Protein AF-A0ABD5DHE6-F1 (afdb_monomer_lite)

Secondary structure (DSSP, 8-state):
-TT-------SSS--HHHHHHHT-TTSEEEEE--GGG--TTS-EESSPPSSSPEEEE---S-HHHHHHHHHT-GGGTTSPEE---TT----

Structure (mmCIF, N/CA/C/O backbone):
data_AF-A0ABD5DHE6-F1
#
_entry.id   AF-A0ABD5DHE6-F1
#
loop_
_atom_site.group_PDB
_atom_site.id
_atom_site.type_symbol
_atom_site.label_atom_id
_atom_site.label_alt_id
_atom_site.label_comp_id
_atom_site.label_asym_id
_atom_site.label_entity_id
_atom_site.label_seq_id
_atom_site.pdbx_PDB_ins_code
_atom_site.Cartn_x
_atom_site.Cartn_y
_atom_site.Cartn_z
_atom_site.occupancy
_atom_site.B_iso_or_equiv
_atom_site.auth_seq_id
_atom_site.auth_comp_id
_atom_site.auth_asym_id
_atom_site.auth_atom_id
_atom_site.pdbx_PDB_model_num
ATOM 1 N N . LEU A 1 1 ? -14.791 13.142 -4.608 1.00 55.00 1 LEU A N 1
ATOM 2 C CA . LEU A 1 1 ? -14.929 11.675 -4.506 1.00 55.00 1 LEU A CA 1
ATOM 3 C C . LEU A 1 1 ? -15.461 11.394 -3.109 1.00 55.00 1 LEU A C 1
ATOM 5 O O . LEU A 1 1 ? -14.782 11.799 -2.177 1.00 55.00 1 LEU A O 1
ATOM 9 N N . PRO A 1 2 ? -16.688 10.872 -2.956 1.00 74.88 2 PRO A N 1
ATOM 10 C CA . PRO A 1 2 ? -17.319 10.728 -1.641 1.00 74.88 2 PRO A CA 1
ATOM 11 C C . PRO A 1 2 ? -16.684 9.627 -0.774 1.00 74.88 2 PRO A C 1
ATOM 13 O O . 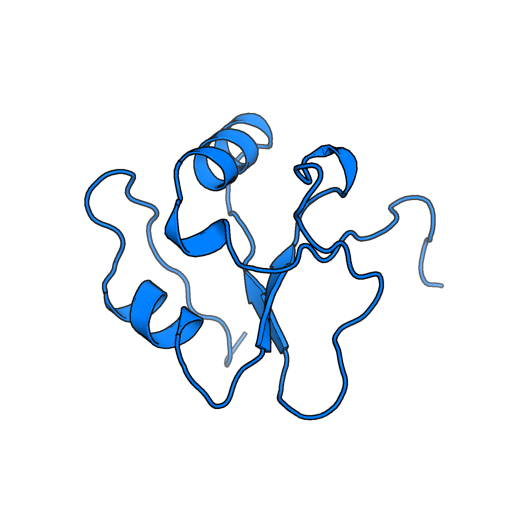PRO A 1 2 ? -16.710 9.755 0.441 1.00 74.88 2 PRO A O 1
ATOM 16 N N . ASP A 1 3 ? -16.046 8.621 -1.386 1.00 83.38 3 ASP A N 1
ATOM 17 C CA . ASP A 1 3 ? -15.477 7.451 -0.693 1.00 83.38 3 ASP A CA 1
ATOM 18 C C . ASP A 1 3 ? -13.935 7.482 -0.644 1.00 83.38 3 ASP A C 1
ATOM 20 O O . ASP A 1 3 ? -13.263 6.460 -0.782 1.00 83.38 3 ASP A O 1
ATOM 24 N N . THR A 1 4 ? -13.340 8.674 -0.555 1.00 88.88 4 THR A N 1
ATOM 25 C CA . THR A 1 4 ? -11.880 8.848 -0.528 1.00 88.88 4 THR A CA 1
ATOM 26 C C . THR A 1 4 ? -11.460 9.564 0.740 1.00 88.88 4 THR A C 1
ATOM 28 O O . THR A 1 4 ? -11.820 10.719 0.950 1.00 88.88 4 THR A O 1
ATOM 31 N N . GLU A 1 5 ? -10.636 8.889 1.532 1.00 92.31 5 GLU A N 1
ATOM 32 C CA . GLU A 1 5 ? -9.997 9.450 2.717 1.00 92.31 5 GLU A CA 1
ATOM 33 C C . GLU A 1 5 ? -8.567 9.883 2.387 1.00 92.31 5 GLU A C 1
ATOM 35 O O . GLU A 1 5 ? -7.834 9.178 1.687 1.00 92.31 5 GLU A O 1
ATOM 40 N N . ALA A 1 6 ? -8.158 11.041 2.904 1.00 94.19 6 ALA A N 1
ATOM 41 C CA . ALA A 1 6 ? -6.810 11.570 2.732 1.00 94.19 6 ALA A CA 1
ATOM 42 C C . ALA A 1 6 ? -6.137 11.737 4.095 1.00 94.19 6 ALA A C 1
ATOM 44 O O . ALA A 1 6 ? -6.648 12.418 4.982 1.00 94.19 6 ALA A O 1
ATOM 45 N N . PHE A 1 7 ? -4.955 11.145 4.242 1.00 94.56 7 PHE A N 1
ATOM 46 C CA . PHE A 1 7 ? -4.183 11.182 5.478 1.00 94.56 7 PHE A CA 1
ATOM 47 C C . PHE A 1 7 ? -2.815 11.798 5.227 1.00 94.56 7 PHE A C 1
ATOM 49 O O . PHE A 1 7 ? -2.120 11.435 4.276 1.00 94.56 7 PHE A O 1
ATOM 56 N N . GLN A 1 8 ? -2.389 12.697 6.113 1.00 95.12 8 GLN A N 1
ATOM 57 C CA . GLN A 1 8 ? -1.030 13.212 6.064 1.00 95.12 8 GLN A CA 1
ATOM 58 C C . GLN A 1 8 ? -0.048 12.107 6.458 1.00 95.12 8 GLN A C 1
ATOM 60 O O . GLN A 1 8 ? -0.143 11.513 7.534 1.00 95.12 8 GLN A O 1
ATOM 65 N N . TRP A 1 9 ? 0.925 11.843 5.591 1.00 94.81 9 TRP A N 1
ATOM 66 C CA . TRP A 1 9 ? 1.953 10.859 5.885 1.00 94.81 9 TRP A CA 1
ATOM 67 C C . TRP A 1 9 ? 2.920 11.363 6.962 1.00 94.81 9 TRP A C 1
ATOM 69 O O . TRP A 1 9 ? 3.495 12.448 6.857 1.00 94.81 9 TRP A O 1
ATOM 79 N N . SER A 1 10 ? 3.163 10.517 7.959 1.00 92.75 10 SER A N 1
ATOM 80 C CA . SER A 1 10 ? 4.189 10.704 8.979 1.00 92.75 10 SER A CA 1
ATOM 81 C C . SER A 1 10 ? 5.022 9.435 9.099 1.00 92.75 10 SER A C 1
ATOM 83 O O . SER A 1 10 ? 4.503 8.319 9.101 1.00 92.75 10 SER A O 1
ATOM 85 N N . ARG A 1 11 ? 6.343 9.609 9.189 1.00 89.06 11 ARG A N 1
ATOM 86 C CA . ARG A 1 11 ? 7.305 8.500 9.303 1.00 89.06 11 ARG A CA 1
ATOM 87 C C . ARG A 1 11 ? 7.299 7.832 10.666 1.00 89.06 11 ARG A C 1
ATOM 89 O O . ARG A 1 11 ? 7.725 6.688 10.772 1.00 89.06 11 ARG A O 1
ATOM 96 N N . THR A 1 12 ? 6.975 8.597 11.695 1.00 91.44 12 THR A N 1
ATOM 97 C CA . THR A 1 12 ? 7.119 8.197 13.096 1.00 91.44 12 THR A CA 1
ATOM 98 C C . THR A 1 12 ? 5.765 8.015 13.754 1.00 91.44 12 THR A C 1
ATOM 100 O O . THR A 1 12 ? 5.621 7.141 14.597 1.00 91.44 12 THR A O 1
ATOM 103 N N . GLU A 1 13 ? 4.776 8.803 13.336 1.00 94.06 13 GLU A N 1
ATOM 104 C CA . GLU A 1 13 ? 3.458 8.879 13.965 1.00 94.06 13 GLU A CA 1
ATOM 105 C C . GLU A 1 13 ? 2.372 8.826 12.883 1.00 94.06 13 GLU A C 1
ATOM 107 O O . GLU A 1 13 ? 1.786 9.859 12.550 1.00 94.06 13 GLU A O 1
ATOM 112 N N . PRO A 1 14 ? 2.155 7.661 12.240 1.00 93.81 14 PRO A N 1
ATOM 113 C CA . PRO A 1 14 ? 1.099 7.521 11.245 1.00 93.81 14 PRO A CA 1
ATOM 114 C C . PRO A 1 14 ? -0.274 7.809 11.880 1.00 93.81 14 PRO A C 1
ATOM 116 O O . PRO A 1 14 ? -0.508 7.401 13.020 1.00 93.81 14 PRO A O 1
ATOM 119 N N . PRO A 1 15 ? -1.199 8.476 11.167 1.00 94.88 15 PRO A N 1
ATOM 120 C CA . PRO A 1 15 ? -2.539 8.730 11.688 1.00 94.88 15 PRO A CA 1
ATOM 121 C C . PRO A 1 15 ? -3.248 7.430 12.083 1.00 94.88 15 PRO A C 1
ATOM 123 O O . PRO A 1 15 ? -3.317 6.500 11.282 1.00 94.88 15 PRO A O 1
ATOM 126 N N . GLN A 1 16 ? -3.814 7.369 13.290 1.00 95.38 16 GLN A N 1
ATOM 127 C CA . GLN A 1 16 ? -4.466 6.149 13.780 1.00 95.38 16 GLN A CA 1
ATOM 128 C C . GLN A 1 16 ? -5.636 5.722 12.883 1.00 95.38 16 GLN A C 1
ATOM 130 O O . GLN A 1 16 ? -5.746 4.552 12.542 1.00 95.38 16 GLN A O 1
ATOM 135 N N . ALA A 1 17 ? -6.426 6.681 12.395 1.00 95.06 17 ALA A N 1
ATOM 136 C CA . ALA A 1 17 ? -7.529 6.415 11.473 1.00 95.06 17 ALA A CA 1
ATOM 137 C C . ALA A 1 17 ? -7.079 5.737 10.160 1.00 95.06 17 ALA A C 1
ATOM 139 O O . ALA A 1 17 ? -7.814 4.918 9.615 1.00 95.06 17 ALA A O 1
ATOM 140 N N . LEU A 1 18 ? -5.859 6.016 9.677 1.00 95.25 18 LEU A N 1
ATOM 141 C CA . LEU A 1 18 ? -5.284 5.301 8.532 1.00 95.25 18 LEU A CA 1
ATOM 142 C C . LEU A 1 18 ? -5.008 3.840 8.896 1.00 95.25 18 LEU A C 1
ATOM 144 O O . LEU A 1 18 ? -5.343 2.946 8.126 1.00 95.25 18 LEU A O 1
ATOM 148 N N . LEU A 1 19 ? -4.389 3.596 10.054 1.00 95.69 19 LEU A N 1
ATOM 149 C CA . LEU A 1 19 ? -4.074 2.240 10.505 1.00 95.69 19 LEU A CA 1
ATOM 150 C C . LEU A 1 19 ? -5.345 1.416 10.723 1.00 95.69 19 LEU A C 1
ATOM 152 O O . LEU A 1 19 ? -5.407 0.271 10.282 1.00 95.69 19 LEU A O 1
ATOM 156 N N . ASP A 1 20 ? -6.359 2.018 11.343 1.00 96.25 20 ASP A N 1
ATOM 157 C CA . ASP A 1 20 ? -7.650 1.382 11.597 1.00 96.25 20 ASP A CA 1
ATOM 158 C C . ASP A 1 20 ? -8.355 1.027 10.285 1.00 96.25 20 ASP A C 1
ATOM 160 O O . ASP A 1 20 ? -8.857 -0.085 10.141 1.00 96.25 20 ASP A O 1
ATOM 164 N N . LEU A 1 21 ? -8.334 1.931 9.297 1.00 95.06 21 LEU A N 1
ATOM 165 C CA . LEU A 1 21 ? -8.913 1.686 7.976 1.00 95.06 21 LEU A CA 1
ATOM 166 C C . LEU A 1 21 ? -8.168 0.577 7.220 1.00 95.06 21 LEU A C 1
ATOM 168 O O . LEU A 1 21 ? -8.796 -0.293 6.619 1.00 95.06 21 LEU A O 1
ATOM 172 N N . VAL A 1 22 ? -6.834 0.574 7.274 1.00 94.88 22 VAL A N 1
ATOM 173 C CA . VAL A 1 22 ? -6.003 -0.472 6.657 1.00 94.88 22 VAL A CA 1
ATOM 174 C C . VAL A 1 22 ? -6.235 -1.832 7.320 1.00 94.88 22 VAL A C 1
ATOM 176 O O . VAL A 1 22 ? -6.253 -2.845 6.629 1.00 94.88 22 VAL A O 1
ATOM 179 N N . ALA A 1 23 ? -6.431 -1.876 8.637 1.00 95.00 23 ALA A N 1
ATOM 180 C CA . ALA A 1 23 ? -6.701 -3.108 9.377 1.00 95.00 23 ALA A CA 1
ATOM 181 C C . ALA A 1 23 ? -8.183 -3.524 9.358 1.00 95.00 23 ALA A C 1
ATOM 183 O O . ALA A 1 23 ? -8.537 -4.570 9.910 1.00 95.00 23 ALA A O 1
ATOM 184 N N . HIS A 1 24 ? -9.056 -2.718 8.752 1.00 95.38 24 HIS A N 1
ATOM 185 C CA . HIS A 1 24 ? -10.492 -2.909 8.843 1.00 95.38 24 HIS A CA 1
ATOM 186 C C . HIS A 1 24 ? -10.922 -4.215 8.154 1.00 95.38 24 HIS A C 1
ATOM 188 O O . HIS A 1 24 ? -10.631 -4.422 6.970 1.00 95.38 24 HIS A O 1
ATOM 194 N N . PRO A 1 25 ? -11.658 -5.103 8.848 1.00 94.19 25 PRO A N 1
ATOM 195 C CA . PRO A 1 25 ? -11.954 -6.439 8.344 1.00 94.19 25 PRO A CA 1
ATOM 196 C C . PRO A 1 25 ? -12.862 -6.433 7.115 1.00 94.19 25 PRO A C 1
ATOM 198 O O . PRO A 1 25 ? -12.845 -7.407 6.368 1.00 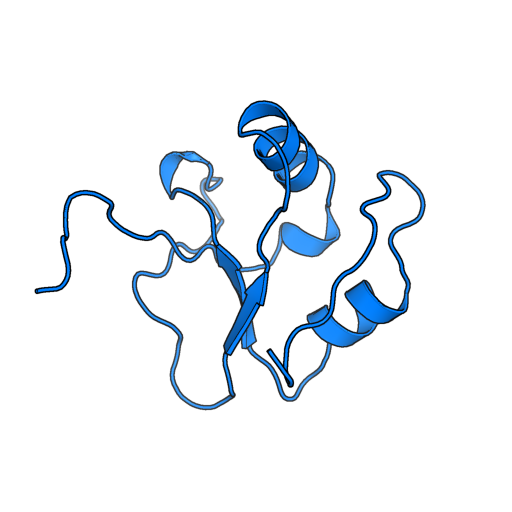94.19 25 PRO A O 1
ATOM 201 N N . ASP A 1 26 ? -13.629 -5.373 6.876 1.00 94.88 26 ASP A N 1
ATOM 202 C CA . ASP A 1 26 ? -14.564 -5.311 5.745 1.00 94.88 26 ASP A CA 1
ATOM 203 C C . ASP A 1 26 ? -13.904 -4.949 4.412 1.00 94.88 26 ASP A C 1
ATOM 205 O O . ASP A 1 26 ? -14.544 -5.067 3.370 1.00 94.88 26 ASP A O 1
ATOM 209 N N . TYR A 1 27 ? -12.624 -4.572 4.416 1.00 95.19 27 TYR A N 1
ATOM 210 C CA . TYR A 1 27 ? -11.906 -4.158 3.215 1.00 95.19 27 TYR A CA 1
ATOM 211 C C . TYR A 1 27 ? -10.747 -5.094 2.869 1.00 95.19 27 TYR A C 1
ATOM 213 O O . TYR A 1 27 ? -10.264 -5.882 3.683 1.00 95.19 27 TYR A O 1
ATOM 221 N N . GLN A 1 28 ? -10.303 -5.004 1.617 1.00 95.19 28 GLN A N 1
ATOM 222 C CA . GLN A 1 28 ? -9.077 -5.630 1.124 1.00 95.19 28 GLN A CA 1
ATOM 223 C C . GLN A 1 28 ? -8.042 -4.548 0.788 1.00 95.19 28 GLN A C 1
ATOM 225 O O . GLN A 1 28 ? -8.044 -4.036 -0.335 1.00 95.19 28 GLN A O 1
ATOM 230 N N . PRO A 1 29 ? -7.180 -4.167 1.746 1.00 96.56 29 PRO A N 1
ATOM 231 C CA . PRO A 1 29 ? -6.141 -3.163 1.530 1.00 96.56 29 PRO A CA 1
ATOM 232 C C . PRO A 1 29 ? -5.087 -3.642 0.524 1.00 96.56 29 PRO A C 1
ATOM 234 O O . PRO A 1 29 ? -4.490 -4.709 0.674 1.00 96.56 29 PRO A O 1
ATOM 237 N N . MET A 1 30 ? -4.821 -2.822 -0.489 1.00 96.38 30 MET A N 1
ATOM 238 C CA . MET A 1 30 ? -3.785 -3.044 -1.499 1.00 96.38 30 MET A CA 1
ATOM 239 C C . MET A 1 30 ? -3.054 -1.738 -1.784 1.00 96.38 30 MET A C 1
ATOM 241 O O . MET A 1 30 ? -3.675 -0.682 -1.922 1.00 96.38 30 MET A O 1
ATOM 245 N N . VAL A 1 31 ? -1.733 -1.805 -1.933 1.00 96.38 31 VAL A N 1
ATOM 246 C CA . VAL A 1 31 ? -0.929 -0.626 -2.277 1.00 96.38 31 VAL A CA 1
ATOM 247 C C . VAL A 1 31 ? -0.777 -0.535 -3.786 1.00 96.38 31 VAL A C 1
ATOM 249 O O . VAL A 1 31 ? -0.273 -1.464 -4.417 1.00 96.38 31 VAL A O 1
ATOM 252 N N . VAL A 1 32 ? -1.190 0.590 -4.367 1.00 95.06 32 VAL A N 1
ATOM 253 C CA . VAL A 1 32 ? -1.000 0.852 -5.796 1.00 95.06 32 VAL A CA 1
ATOM 254 C C . VAL A 1 32 ? 0.439 1.304 -6.008 1.00 95.06 32 VAL A C 1
ATOM 256 O O . VAL A 1 32 ? 0.806 2.431 -5.671 1.00 95.06 32 VAL A O 1
ATOM 259 N N . PHE A 1 33 ? 1.280 0.413 -6.530 1.00 94.00 33 PHE A N 1
ATOM 260 C CA . PHE A 1 33 ? 2.695 0.702 -6.754 1.00 94.00 33 PHE A CA 1
ATOM 261 C C . PHE A 1 33 ? 3.276 -0.200 -7.853 1.00 94.00 33 PHE A C 1
ATOM 263 O O . PHE A 1 33 ? 2.774 -1.303 -8.066 1.00 94.00 33 PHE A O 1
ATOM 270 N N . PRO A 1 34 ? 4.334 0.214 -8.570 1.00 92.44 34 PRO A N 1
ATOM 271 C CA . PRO A 1 34 ? 4.929 -0.641 -9.591 1.00 92.44 34 PRO A CA 1
ATOM 272 C C . PRO A 1 34 ? 5.538 -1.917 -9.010 1.00 92.44 34 PRO A C 1
ATOM 274 O O . PRO A 1 34 ? 6.282 -1.881 -8.028 1.00 92.44 34 PRO A O 1
ATOM 277 N N . ALA A 1 35 ? 5.278 -3.038 -9.685 1.00 91.44 35 ALA A N 1
ATOM 278 C CA . ALA A 1 35 ? 5.740 -4.370 -9.294 1.00 91.44 35 ALA A CA 1
ATOM 279 C C . ALA A 1 35 ? 7.263 -4.471 -9.101 1.00 91.44 35 ALA A C 1
ATOM 281 O O . ALA A 1 35 ? 7.725 -5.271 -8.296 1.00 91.44 35 ALA A O 1
ATOM 282 N N . SER A 1 36 ? 8.051 -3.633 -9.785 1.00 90.62 36 SER A N 1
ATOM 283 C CA . SER A 1 36 ? 9.515 -3.597 -9.656 1.00 90.62 36 SER A CA 1
ATOM 284 C C . SER A 1 36 ? 10.022 -3.197 -8.264 1.00 90.62 36 SER A C 1
ATOM 286 O O . SER A 1 36 ? 11.209 -3.348 -7.984 1.00 90.62 36 SER A O 1
ATOM 288 N N . TYR A 1 37 ? 9.143 -2.699 -7.391 1.00 89.75 37 TYR A N 1
ATOM 289 C CA . TYR A 1 37 ? 9.448 -2.367 -5.997 1.00 89.75 37 TYR A CA 1
ATOM 290 C C . TYR A 1 37 ? 8.960 -3.421 -5.000 1.00 89.75 37 TYR A C 1
ATOM 292 O O . TYR A 1 37 ? 9.159 -3.246 -3.796 1.00 89.75 37 TYR A O 1
ATOM 300 N N . ALA A 1 38 ? 8.322 -4.495 -5.469 1.00 88.94 38 ALA A N 1
ATOM 301 C CA . ALA A 1 38 ? 7.961 -5.616 -4.618 1.00 88.94 38 ALA A CA 1
ATOM 302 C C . ALA A 1 38 ? 9.229 -6.314 -4.105 1.00 88.94 38 ALA A C 1
ATOM 304 O O . ALA A 1 38 ? 10.144 -6.611 -4.873 1.00 88.94 38 ALA A O 1
ATOM 305 N N . GLY A 1 39 ? 9.282 -6.577 -2.797 1.00 86.88 39 GLY A N 1
ATOM 306 C CA . GLY A 1 39 ? 10.247 -7.525 -2.241 1.00 86.88 39 GLY A CA 1
ATOM 307 C C . GLY A 1 39 ? 9.926 -8.962 -2.681 1.00 86.88 39 GLY A C 1
ATOM 308 O O . GLY A 1 39 ? 8.816 -9.211 -3.152 1.00 86.88 39 GLY A O 1
ATOM 309 N N . PRO A 1 40 ? 10.858 -9.914 -2.504 1.00 86.12 40 PRO A N 1
ATOM 310 C CA . PRO A 1 40 ? 10.695 -11.295 -2.974 1.00 86.12 40 PRO A CA 1
ATOM 311 C C . PRO A 1 40 ? 9.459 -11.998 -2.394 1.00 86.12 40 PRO A C 1
ATOM 313 O O . PRO A 1 40 ? 8.809 -12.765 -3.096 1.00 86.12 40 PRO A O 1
ATOM 316 N N . ASP A 1 41 ? 9.102 -11.688 -1.148 1.00 89.50 41 ASP A N 1
ATOM 317 C CA . ASP A 1 41 ? 7.982 -12.322 -0.441 1.00 89.50 41 ASP A CA 1
ATOM 318 C C . ASP A 1 41 ? 6.658 -11.563 -0.604 1.00 89.50 41 ASP A C 1
ATOM 320 O O . ASP A 1 41 ? 5.625 -11.960 -0.063 1.00 89.50 41 ASP A O 1
ATOM 324 N N . ARG A 1 42 ? 6.671 -10.433 -1.320 1.00 92.81 42 ARG A N 1
ATOM 325 C CA .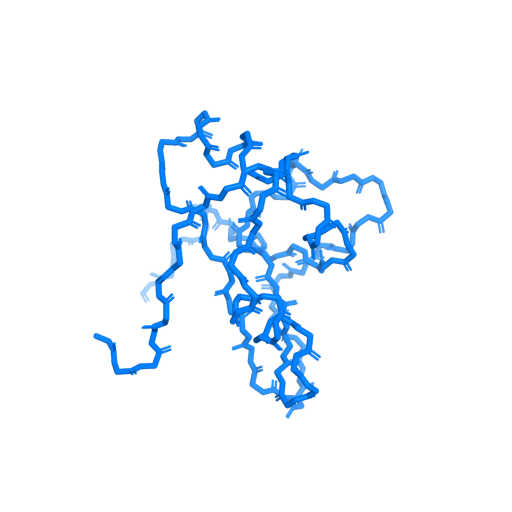 ARG A 1 42 ? 5.509 -9.556 -1.419 1.00 92.81 42 ARG A CA 1
ATOM 326 C C . ARG A 1 42 ? 4.649 -9.941 -2.612 1.00 92.81 42 ARG A C 1
ATOM 328 O O . ARG A 1 42 ? 5.095 -9.909 -3.756 1.00 92.81 42 ARG A O 1
ATOM 335 N N . GLN A 1 43 ? 3.384 -10.252 -2.345 1.00 94.50 43 GLN A N 1
ATOM 336 C CA . GLN A 1 43 ? 2.433 -10.607 -3.390 1.00 94.50 43 GLN A CA 1
ATOM 337 C C . GLN A 1 43 ? 2.185 -9.422 -4.335 1.00 94.50 43 GLN A C 1
ATOM 339 O O . GLN A 1 43 ? 1.857 -8.319 -3.892 1.00 94.50 43 GLN A O 1
ATOM 344 N N . VAL A 1 44 ? 2.301 -9.675 -5.639 1.00 94.56 44 VAL A N 1
ATOM 345 C CA . VAL A 1 44 ? 1.931 -8.733 -6.701 1.00 94.56 44 VAL A CA 1
ATOM 346 C C . VAL A 1 44 ? 0.663 -9.232 -7.380 1.00 94.56 44 VAL A C 1
ATOM 348 O O . VAL A 1 44 ? 0.602 -10.365 -7.855 1.00 94.56 44 VAL A O 1
ATOM 351 N N . LEU A 1 45 ? -0.348 -8.376 -7.420 1.00 93.50 45 LEU A N 1
ATOM 352 C CA . LEU A 1 45 ? -1.659 -8.636 -7.989 1.00 93.50 45 LEU A CA 1
ATOM 353 C C . LEU A 1 45 ? -1.845 -7.837 -9.280 1.00 93.50 45 LEU A C 1
ATOM 355 O O . LEU A 1 45 ? -1.447 -6.675 -9.377 1.00 93.50 45 LEU A O 1
ATOM 359 N N . SER A 1 46 ? -2.490 -8.464 -10.261 1.00 89.81 46 SER A N 1
ATOM 360 C CA . SER A 1 46 ? -2.947 -7.816 -11.497 1.00 89.81 46 SER A CA 1
ATOM 361 C C . SER A 1 46 ? -4.401 -7.340 -11.416 1.00 89.81 46 SER A C 1
ATOM 363 O O . SER A 1 46 ? -4.815 -6.502 -12.212 1.00 89.81 46 SER A O 1
ATOM 365 N N . ALA A 1 47 ? -5.172 -7.858 -10.456 1.00 90.19 47 ALA A N 1
ATOM 366 C CA . ALA A 1 47 ? -6.547 -7.470 -10.172 1.00 90.19 47 ALA A CA 1
ATOM 367 C C . ALA A 1 47 ? -6.865 -7.690 -8.679 1.00 90.19 47 ALA A C 1
ATOM 369 O O . ALA A 1 47 ? -6.246 -8.562 -8.057 1.00 90.19 47 ALA A O 1
ATOM 370 N N . PRO A 1 48 ? -7.823 -6.942 -8.100 1.00 91.50 48 PRO A N 1
ATOM 371 C CA . PRO A 1 48 ? -8.298 -7.191 -6.745 1.00 91.50 48 PRO A CA 1
ATOM 372 C C . PRO A 1 48 ? -8.873 -8.605 -6.588 1.00 91.50 48 PRO A C 1
ATOM 374 O O . PRO A 1 48 ? -9.572 -9.075 -7.493 1.00 91.50 48 PRO A O 1
ATOM 377 N N . PRO A 1 49 ? -8.639 -9.279 -5.451 1.00 88.88 49 PRO A N 1
ATOM 378 C CA . PRO A 1 49 ? -9.313 -10.532 -5.152 1.00 88.88 49 PRO A CA 1
ATOM 379 C C . PRO A 1 49 ? -10.830 -10.332 -5.026 1.00 88.88 49 PRO A C 1
ATOM 381 O O . PRO A 1 49 ? -11.326 -9.259 -4.685 1.00 88.88 49 PRO A O 1
ATOM 384 N N . SER A 1 50 ? -11.594 -11.390 -5.286 1.00 90.12 50 SER A N 1
ATOM 385 C CA . SER A 1 50 ? -13.044 -11.377 -5.089 1.00 90.12 50 SER A CA 1
ATOM 386 C C . SER A 1 50 ? -13.419 -11.378 -3.601 1.00 90.12 50 SER A C 1
ATOM 388 O O . SER A 1 50 ? -12.689 -11.916 -2.766 1.00 90.12 50 SER A O 1
ATOM 390 N N . GLY A 1 51 ? -14.607 -10.866 -3.270 1.00 92.62 51 GLY A N 1
ATOM 391 C CA . GLY A 1 51 ? -15.246 -11.062 -1.964 1.00 92.62 51 GLY A CA 1
ATOM 392 C C . GLY A 1 51 ? -15.544 -9.764 -1.225 1.00 92.62 51 GLY A C 1
ATOM 393 O O . GLY A 1 51 ? -16.707 -9.404 -1.087 1.00 92.62 51 GLY A O 1
ATOM 394 N N . LYS A 1 52 ? -14.509 -9.071 -0.746 1.00 93.19 52 LYS A N 1
ATOM 395 C CA . LYS A 1 52 ? -14.651 -7.798 -0.024 1.00 93.19 52 LYS A CA 1
ATOM 396 C C . LYS A 1 52 ? -14.286 -6.630 -0.941 1.00 93.19 52 LYS A C 1
ATOM 398 O O . LYS A 1 52 ? -13.474 -6.818 -1.849 1.00 93.19 52 LYS A O 1
ATOM 403 N N . PRO A 1 53 ? -14.849 -5.435 -0.710 1.00 94.69 53 PRO A N 1
ATOM 404 C CA . PRO A 1 53 ? -14.474 -4.249 -1.461 1.00 94.69 53 PRO A CA 1
ATOM 405 C C . PRO A 1 53 ? -12.964 -3.962 -1.352 1.00 94.69 53 PRO A C 1
ATOM 407 O O . PRO A 1 53 ? -12.387 -4.064 -0.261 1.00 94.69 53 PRO A O 1
ATOM 410 N N . PRO A 1 54 ? -12.308 -3.601 -2.467 1.00 95.31 54 PRO A N 1
ATOM 411 C CA . PRO A 1 54 ? -10.908 -3.214 -2.454 1.00 95.31 54 PRO A CA 1
ATOM 412 C C . PRO A 1 54 ? -10.723 -1.863 -1.759 1.00 95.31 54 PRO A C 1
ATOM 414 O O . PRO A 1 54 ? -11.477 -0.925 -2.0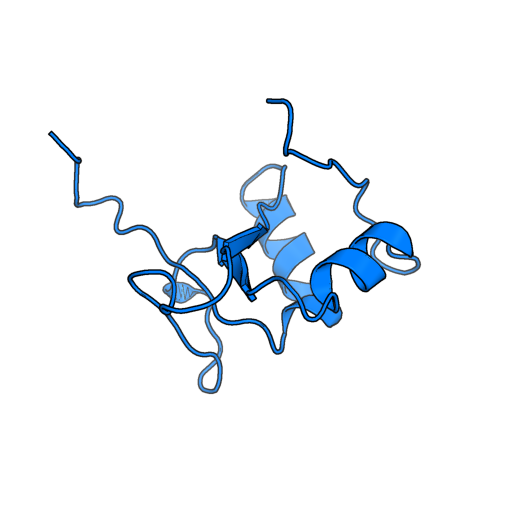02 1.00 95.31 54 PRO A O 1
ATOM 417 N N . LEU A 1 55 ? -9.672 -1.749 -0.951 1.00 96.12 55 LEU A N 1
ATOM 418 C CA . LEU A 1 55 ? -9.179 -0.479 -0.428 1.00 96.12 55 LEU A CA 1
ATOM 419 C C . LEU A 1 55 ? -7.847 -0.172 -1.110 1.00 96.12 55 LEU A C 1
ATOM 421 O O . LEU A 1 55 ? -6.821 -0.784 -0.810 1.00 96.12 55 LEU A O 1
ATOM 425 N N . PHE A 1 56 ? -7.869 0.764 -2.055 1.00 95.62 56 PHE A N 1
ATOM 426 C CA . PHE A 1 56 ? -6.668 1.185 -2.766 1.00 95.62 56 PHE A CA 1
ATOM 427 C C . PHE A 1 56 ? -5.924 2.260 -1.984 1.00 95.62 56 PHE A C 1
ATOM 429 O O . PHE A 1 56 ? -6.465 3.323 -1.694 1.00 95.62 56 PHE A O 1
ATOM 436 N N . ILE A 1 57 ? -4.654 1.996 -1.693 1.00 95.88 57 ILE A N 1
ATOM 437 C CA . ILE A 1 57 ? -3.763 2.937 -1.022 1.00 95.88 57 ILE A CA 1
ATOM 438 C C . ILE A 1 57 ? -2.864 3.567 -2.081 1.00 95.88 57 ILE A C 1
ATOM 440 O O . ILE A 1 57 ? -2.028 2.890 -2.688 1.00 95.88 57 ILE A O 1
ATOM 444 N N . MET A 1 58 ? -3.042 4.869 -2.290 1.00 94.56 58 MET A N 1
ATOM 445 C CA . MET A 1 58 ? -2.227 5.684 -3.188 1.00 94.56 58 MET A CA 1
ATOM 446 C C . MET A 1 58 ? -1.290 6.565 -2.363 1.00 94.56 58 MET A C 1
ATOM 448 O O . MET A 1 58 ? -1.701 7.176 -1.379 1.00 94.56 58 MET A O 1
ATOM 452 N N . LEU A 1 59 ? -0.019 6.617 -2.757 1.00 95.19 59 LEU A N 1
ATOM 453 C CA . LEU A 1 59 ? 0.981 7.463 -2.111 1.00 95.19 59 LEU A CA 1
ATOM 454 C C . LEU A 1 59 ? 1.072 8.780 -2.877 1.00 95.19 59 LEU A C 1
ATOM 456 O O . LEU A 1 59 ? 1.652 8.823 -3.961 1.00 95.19 59 LEU A O 1
ATOM 460 N N . ASP A 1 60 ? 0.466 9.823 -2.317 1.00 93.56 60 ASP A N 1
ATOM 461 C CA . ASP A 1 60 ? 0.416 11.147 -2.929 1.00 93.56 60 ASP A CA 1
ATOM 462 C C . ASP A 1 60 ? 1.727 11.908 -2.699 1.00 93.56 60 ASP A C 1
ATOM 464 O O . ASP A 1 60 ? 2.114 12.219 -1.571 1.00 93.56 60 ASP A O 1
ATOM 468 N N . GLY A 1 61 ? 2.454 12.155 -3.781 1.00 91.50 61 GLY A N 1
ATOM 469 C CA . GLY A 1 61 ? 3.736 12.840 -3.761 1.00 91.50 61 GLY A CA 1
ATOM 470 C C . GLY A 1 61 ? 4.498 12.638 -5.061 1.00 91.50 61 GLY A C 1
ATOM 471 O O . GLY A 1 61 ? 4.086 11.895 -5.957 1.00 91.50 61 GLY A O 1
ATOM 472 N N . THR A 1 62 ? 5.661 13.277 -5.171 1.00 94.44 62 THR A N 1
ATOM 473 C CA . THR A 1 62 ? 6.571 12.984 -6.281 1.00 94.44 62 THR A CA 1
ATOM 474 C C . THR A 1 62 ? 6.990 11.517 -6.254 1.00 94.44 62 THR A C 1
ATOM 476 O O . THR A 1 62 ? 6.986 10.863 -5.212 1.00 94.44 62 THR A O 1
ATOM 479 N N . TRP A 1 63 ? 7.447 10.987 -7.386 1.00 92.25 63 TRP A N 1
ATOM 480 C CA . TRP A 1 63 ? 7.916 9.603 -7.460 1.00 92.25 63 TRP A CA 1
ATOM 481 C C . TRP A 1 63 ? 8.972 9.254 -6.391 1.00 92.25 63 TRP A C 1
ATOM 483 O O . TRP A 1 63 ? 8.934 8.190 -5.768 1.00 92.25 63 TRP A O 1
ATOM 493 N N . THR A 1 64 ? 9.899 10.177 -6.129 1.00 94.25 64 THR A N 1
ATOM 494 C CA . THR A 1 64 ? 10.916 10.041 -5.077 1.00 94.25 64 THR A CA 1
ATOM 495 C C . THR A 1 64 ? 10.290 9.985 -3.681 1.00 94.25 64 THR A C 1
ATOM 497 O O . THR A 1 64 ? 10.715 9.182 -2.845 1.00 94.25 64 THR A O 1
ATOM 500 N N . GLU A 1 65 ? 9.278 10.812 -3.421 1.00 95.56 65 GLU A N 1
ATOM 501 C CA . GLU A 1 65 ? 8.549 10.831 -2.153 1.00 95.56 65 GLU A CA 1
ATOM 502 C C . GLU A 1 65 ? 7.697 9.582 -1.975 1.00 95.56 65 GLU A C 1
ATOM 504 O O . GLU A 1 65 ? 7.823 8.935 -0.942 1.00 95.56 65 GLU A O 1
ATOM 509 N N . ALA A 1 66 ? 6.939 9.163 -2.986 1.00 95.31 66 ALA A N 1
ATOM 510 C CA . ALA A 1 66 ? 6.131 7.951 -2.946 1.00 95.31 66 ALA A CA 1
ATOM 511 C C . ALA A 1 66 ? 6.996 6.710 -2.660 1.00 95.31 66 ALA A C 1
ATOM 513 O O . ALA A 1 66 ? 6.694 5.927 -1.762 1.00 95.31 66 ALA A O 1
ATOM 514 N N . ARG A 1 67 ? 8.161 6.577 -3.313 1.00 94.81 67 ARG A N 1
ATOM 515 C CA . ARG A 1 67 ? 9.140 5.516 -2.998 1.00 94.81 67 ARG A CA 1
ATOM 516 C C . ARG A 1 67 ? 9.645 5.581 -1.559 1.00 94.81 67 ARG A C 1
ATOM 518 O O . ARG A 1 67 ? 9.900 4.549 -0.933 1.00 94.81 67 ARG A O 1
ATOM 525 N N . LYS A 1 68 ? 9.851 6.789 -1.032 1.00 95.25 68 LYS A N 1
ATOM 526 C CA . LYS A 1 68 ? 10.267 6.993 0.358 1.00 95.25 68 LYS A CA 1
ATOM 527 C C . LYS A 1 68 ? 9.144 6.614 1.319 1.00 95.25 68 LYS A C 1
ATOM 529 O O . LYS A 1 68 ? 9.452 5.922 2.282 1.00 95.25 68 LYS A O 1
ATOM 534 N N . MET A 1 69 ? 7.905 7.029 1.058 1.00 96.38 69 MET A N 1
ATOM 535 C CA . MET A 1 69 ? 6.719 6.674 1.839 1.00 96.38 69 MET A CA 1
ATOM 536 C C . MET A 1 69 ? 6.544 5.160 1.868 1.00 96.38 69 MET A C 1
ATOM 538 O O . MET A 1 69 ? 6.575 4.578 2.943 1.00 96.38 69 MET A O 1
ATOM 542 N N . PHE A 1 70 ? 6.532 4.514 0.700 1.00 95.06 70 PHE A N 1
ATOM 543 C CA . PHE A 1 70 ? 6.421 3.064 0.555 1.00 95.06 70 PHE A CA 1
ATOM 544 C C . PHE A 1 70 ? 7.438 2.309 1.420 1.00 95.06 70 PHE A C 1
ATOM 546 O O . PHE A 1 70 ? 7.078 1.441 2.203 1.00 95.06 70 PHE A O 1
ATOM 553 N N . ARG A 1 71 ? 8.717 2.699 1.351 1.00 94.25 71 ARG A N 1
ATOM 554 C CA . ARG A 1 71 ? 9.805 2.069 2.119 1.00 94.25 71 ARG A CA 1
ATOM 555 C C . ARG A 1 71 ? 9.811 2.429 3.610 1.00 94.25 71 ARG A C 1
ATOM 557 O O . ARG A 1 71 ? 10.505 1.788 4.395 1.00 94.25 71 ARG A O 1
ATOM 564 N N . LYS A 1 72 ? 9.167 3.527 4.004 1.00 95.50 72 LYS A N 1
ATOM 565 C CA . LYS A 1 72 ? 9.179 4.053 5.381 1.00 95.50 72 LYS A CA 1
ATOM 566 C C . LYS A 1 72 ? 7.815 3.952 6.058 1.00 95.50 72 LYS A C 1
ATOM 568 O O . LYS A 1 72 ? 7.624 4.596 7.084 1.00 95.50 72 LYS A O 1
ATOM 573 N N . SER A 1 73 ? 6.935 3.110 5.529 1.00 95.06 73 SER A N 1
ATOM 574 C CA . SER A 1 73 ? 5.627 2.798 6.089 1.00 95.06 73 SER A CA 1
ATOM 575 C C . SER A 1 73 ? 5.529 1.293 6.365 1.00 95.06 73 SER A C 1
ATOM 577 O O . SER A 1 73 ? 4.956 0.575 5.551 1.00 95.06 73 SER A O 1
ATOM 579 N N . PRO A 1 74 ? 6.059 0.797 7.503 1.00 93.50 74 PRO A N 1
ATOM 580 C CA . PRO A 1 74 ? 6.061 -0.637 7.819 1.00 93.50 74 PRO A CA 1
ATOM 581 C C . PRO A 1 74 ? 4.667 -1.277 7.840 1.00 93.50 74 PRO A C 1
ATOM 583 O O . PRO A 1 74 ? 4.504 -2.452 7.533 1.00 93.50 74 PRO A O 1
ATOM 586 N N . TYR A 1 75 ? 3.631 -0.486 8.138 1.00 93.56 75 TYR A N 1
ATOM 587 C CA . TYR A 1 75 ? 2.229 -0.913 8.084 1.00 93.56 75 TYR A CA 1
ATOM 588 C C . TYR A 1 75 ? 1.751 -1.292 6.670 1.00 93.56 75 TYR A C 1
ATOM 590 O O . TYR A 1 75 ? 0.680 -1.870 6.521 1.00 93.56 75 TYR A O 1
ATOM 598 N N . LEU A 1 76 ? 2.530 -0.987 5.628 1.00 95.00 76 LEU A N 1
ATOM 599 C CA . LEU A 1 76 ? 2.256 -1.400 4.256 1.00 95.00 76 LEU A CA 1
ATOM 600 C C . LEU A 1 76 ? 2.989 -2.685 3.859 1.00 95.00 76 LEU A C 1
ATOM 602 O O . LEU A 1 76 ? 2.675 -3.218 2.800 1.00 95.00 76 LEU A O 1
ATOM 606 N N . ASP A 1 77 ? 3.958 -3.181 4.634 1.00 93.19 77 ASP A N 1
ATOM 607 C CA . ASP A 1 77 ? 4.875 -4.244 4.190 1.00 93.19 77 ASP A CA 1
ATOM 608 C C . ASP A 1 77 ? 4.163 -5.580 3.941 1.00 93.19 77 ASP A C 1
ATOM 610 O O . ASP A 1 77 ? 4.476 -6.276 2.975 1.00 93.19 77 ASP A O 1
ATOM 614 N N . ALA A 1 78 ? 3.161 -5.896 4.766 1.00 92.62 78 ALA A N 1
ATOM 615 C CA . ALA A 1 78 ? 2.350 -7.107 4.641 1.00 92.62 78 ALA A CA 1
ATOM 616 C C . ALA A 1 78 ? 1.279 -7.017 3.540 1.00 92.62 78 ALA A C 1
ATOM 618 O O . ALA A 1 78 ? 0.659 -8.023 3.198 1.00 92.62 78 ALA A O 1
ATOM 619 N N . LEU A 1 79 ? 1.028 -5.822 2.998 1.00 95.19 79 LEU A N 1
ATOM 620 C CA . LEU A 1 79 ? -0.046 -5.619 2.036 1.00 95.19 79 LEU A CA 1
ATOM 621 C C . LEU A 1 79 ? 0.389 -6.036 0.627 1.00 95.19 79 LEU A C 1
ATOM 623 O O . LEU A 1 79 ? 1.486 -5.663 0.190 1.00 95.19 79 LEU A O 1
ATOM 627 N N . PRO A 1 80 ? -0.474 -6.714 -0.143 1.00 96.00 80 PRO A N 1
ATOM 628 C CA . PRO A 1 80 ? -0.210 -6.963 -1.554 1.00 96.00 80 PRO A CA 1
ATOM 629 C C . PRO A 1 80 ? -0.041 -5.649 -2.335 1.00 96.00 80 PRO A C 1
ATOM 631 O O . PRO A 1 80 ? -0.623 -4.610 -2.000 1.00 96.00 80 PRO A O 1
ATOM 634 N N . ILE A 1 81 ? 0.769 -5.700 -3.391 1.00 95.81 81 ILE A N 1
ATOM 635 C CA . ILE A 1 81 ? 0.906 -4.610 -4.361 1.00 95.81 81 ILE A CA 1
ATOM 636 C C . ILE A 1 81 ? -0.034 -4.881 -5.522 1.00 95.81 81 ILE A C 1
ATOM 638 O O . ILE A 1 81 ? -0.024 -5.981 -6.067 1.00 95.81 81 ILE A O 1
ATOM 642 N N . ILE A 1 82 ? -0.780 -3.869 -5.951 1.00 94.75 82 ILE A N 1
ATOM 643 C CA . ILE A 1 82 ? -1.455 -3.889 -7.245 1.00 94.75 82 ILE A CA 1
ATOM 644 C C . ILE A 1 82 ? -0.684 -2.995 -8.215 1.00 94.75 82 ILE A C 1
ATOM 646 O O . ILE A 1 82 ? -0.523 -1.793 -7.997 1.00 94.75 82 ILE A O 1
ATOM 650 N N . SER A 1 83 ? -0.146 -3.607 -9.268 1.00 89.31 83 SER A N 1
ATOM 651 C CA . SER A 1 83 ? 0.661 -2.907 -10.265 1.00 89.31 83 SER A CA 1
ATOM 652 C C . SER A 1 83 ? -0.153 -2.744 -11.534 1.00 89.31 83 SER A C 1
ATOM 654 O O . SER A 1 83 ? -0.573 -3.728 -12.139 1.00 89.31 83 SER A O 1
ATOM 656 N N . VAL A 1 84 ? -0.342 -1.500 -11.961 1.00 76.12 84 VAL A N 1
ATOM 657 C CA . VAL A 1 84 ? -0.953 -1.211 -13.257 1.00 76.12 84 VAL A CA 1
ATOM 658 C C . VAL A 1 84 ? 0.133 -1.314 -14.320 1.00 76.12 84 VAL A C 1
ATOM 660 O O . VAL A 1 84 ? 1.174 -0.662 -14.222 1.00 76.12 84 VAL A O 1
ATOM 663 N N . ASP A 1 85 ? -0.089 -2.161 -15.320 1.00 67.44 85 ASP A N 1
ATOM 664 C CA . ASP A 1 85 ? 0.772 -2.206 -16.494 1.00 67.44 85 ASP A CA 1
ATOM 665 C C . ASP A 1 85 ? 0.498 -0.969 -17.356 1.00 67.44 85 ASP A C 1
ATOM 667 O O . ASP A 1 85 ? -0.532 -0.876 -18.021 1.00 67.44 85 ASP A O 1
ATOM 671 N N . LEU A 1 86 ? 1.426 -0.011 -17.332 1.00 59.22 86 LEU A N 1
ATOM 672 C CA . LEU A 1 86 ? 1.336 1.231 -18.104 1.00 59.22 86 LEU A CA 1
ATOM 673 C C . LEU A 1 86 ? 1.400 1.001 -19.626 1.00 59.22 86 LEU A C 1
ATOM 675 O O . LEU A 1 86 ? 1.127 1.928 -20.383 1.00 59.22 86 LEU A O 1
ATOM 679 N N . SER A 1 87 ? 1.748 -0.208 -20.088 1.00 57.09 87 SER A N 1
ATOM 680 C CA . SER A 1 87 ? 1.679 -0.576 -21.509 1.00 57.09 87 SER A CA 1
ATOM 681 C C . SER A 1 87 ? 0.264 -0.947 -21.968 1.00 57.09 87 SER A C 1
ATOM 683 O O . SER A 1 87 ? -0.019 -0.935 -23.168 1.00 57.09 87 SER A O 1
ATOM 685 N N . ARG A 1 88 ? -0.653 -1.223 -21.031 1.00 51.47 88 ARG A N 1
ATOM 686 C CA . ARG A 1 88 ? -2.075 -1.407 -21.322 1.00 51.47 88 ARG A CA 1
ATOM 687 C C 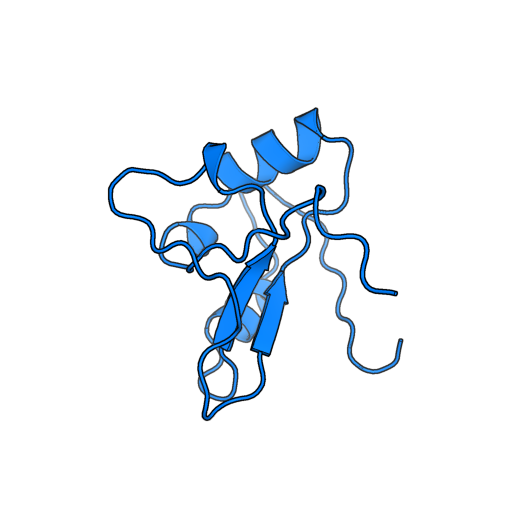. ARG A 1 88 ? -2.797 -0.072 -21.225 1.00 51.47 88 ARG A C 1
ATO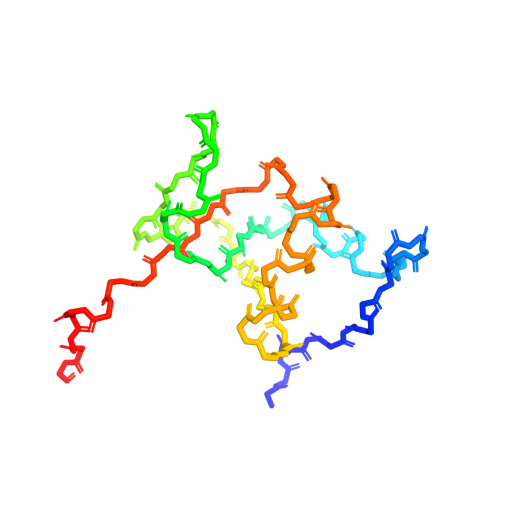M 689 O O . ARG A 1 88 ? -3.220 0.356 -20.156 1.00 51.47 88 ARG A O 1
ATOM 696 N N . ILE A 1 89 ? -2.986 0.556 -22.379 1.00 46.84 89 ILE A N 1
ATOM 697 C CA . ILE A 1 89 ? -4.010 1.584 -22.543 1.00 46.84 89 ILE A CA 1
ATOM 698 C C . ILE A 1 89 ? -5.353 0.849 -22.567 1.00 46.84 89 ILE A C 1
ATOM 700 O O . ILE A 1 89 ? -5.625 0.080 -23.490 1.00 46.84 89 ILE A O 1
ATOM 704 N N . SER A 1 90 ? -6.168 1.034 -21.533 1.00 55.12 90 SER A N 1
ATOM 705 C CA . SER A 1 90 ? -7.583 0.670 -21.602 1.00 55.12 90 SER A CA 1
ATOM 706 C C . SER A 1 90 ? -8.244 1.575 -22.643 1.00 55.12 90 SER A C 1
ATOM 708 O O . SER A 1 90 ? -8.131 2.796 -22.538 1.00 55.12 90 SER A O 1
ATOM 710 N N . ALA A 1 91 ? -8.834 0.958 -23.670 1.00 40.59 91 ALA A N 1
ATOM 711 C CA . ALA A 1 91 ? -9.556 1.625 -24.753 1.00 40.59 91 ALA A CA 1
ATOM 712 C C . ALA A 1 91 ? -10.832 2.325 -24.268 1.00 40.59 91 ALA A C 1
ATOM 714 O O . ALA A 1 91 ? -11.433 1.829 -23.285 1.00 40.59 91 ALA A O 1
#

Organism: Acinetobacter baumannii (NCBI:txid470)

pLDDT: mean 89.62, std 11.82, range [40.59, 96.56]

InterPro domains:
  IPR005636 DTW [PF03942] (1-90)

Sequence (91 aa):
LPDTEAFQWSRTEPPQALLDLVAHPDYQPMVVFPASYAGPDRQVLSAPPSGKPPLFIMLDGTWTEARKMFRKSPYLDALPIISVDLSRISA

Foldseek 3Di:
DVPDDDFDDDLPDGDVVVLCVCPPPQEQEEEADAPVPQDPPAAEDQDDDPDHHYDYDYQPDPPVNSSVSCVRPVSCNRHHYYYDDPVDDDD

Radius of gyration: 13.35 Å; chains: 1; bounding box: 28×26×39 Å